Protein AF-A0A835HNG2-F1 (afdb_monomer_lite)

Foldseek 3Di:
DAAACQCVVVVVVVVAQPPHDGDDDDPDDPVSNVRHHNHHPPCVVVDDCVVVVVVVVVVVVCCVPPPVNPDD

pLDDT: mean 74.27, std 12.92, range [42.78, 92.06]

Secondary structure (DSSP, 8-state):
-----HHHHHHHHTTS-SSS------SS-HHHHTTS-SSPPPGGGGS--HHHHHHHHHHHHHHHT-TTSS--

Sequence (72 aa):
MHGYLSLRLSKRKRRTGWTCDGHIYRLVSQSFFNKLNDHDPPSILRLSLRQQVLMICCAESKAINDPKGIWH

Structure (mmCIF, N/CA/C/O backbone):
data_AF-A0A835HNG2-F1
#
_entry.id   AF-A0A835HNG2-F1
#
loop_
_atom_site.group_PDB
_atom_site.id
_atom_site.type_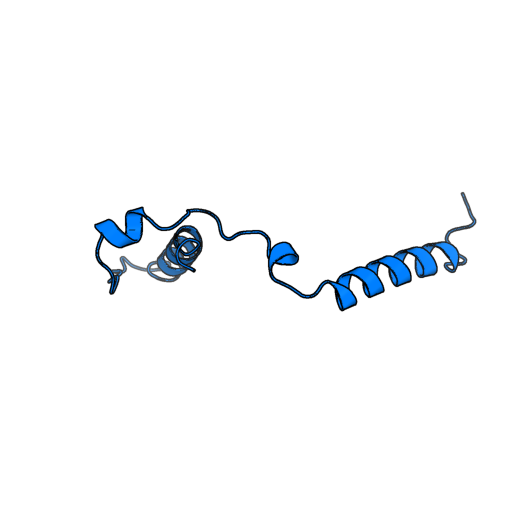symbol
_atom_site.label_atom_id
_atom_site.label_alt_id
_atom_site.label_comp_id
_atom_site.label_asym_id
_atom_site.label_entity_id
_atom_site.label_seq_id
_atom_site.pdbx_PDB_ins_code
_atom_site.Cartn_x
_atom_site.Cartn_y
_atom_site.Cartn_z
_atom_site.occupancy
_atom_site.B_iso_or_equiv
_atom_site.auth_seq_id
_atom_site.auth_comp_id
_atom_site.auth_asym_id
_atom_site.auth_atom_id
_atom_site.pdbx_PDB_model_num
ATOM 1 N N . MET A 1 1 ? 2.441 2.171 13.874 1.00 44.75 1 MET A N 1
ATOM 2 C CA . MET A 1 1 ? 1.588 1.477 12.876 1.00 44.75 1 MET A CA 1
ATOM 3 C C . MET A 1 1 ? 0.112 1.879 13.014 1.00 44.75 1 MET A C 1
ATOM 5 O O . MET A 1 1 ? -0.776 1.041 12.959 1.00 44.75 1 MET A O 1
ATOM 9 N N . HIS A 1 2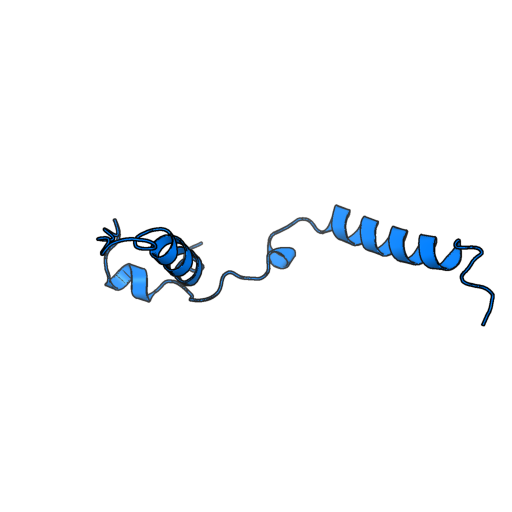 ? -0.184 3.168 13.177 1.00 42.78 2 HIS A N 1
ATOM 10 C CA . HIS A 1 2 ? -1.552 3.686 13.230 1.00 42.78 2 HIS A CA 1
ATOM 11 C C . HIS A 1 2 ? -1.584 4.914 12.342 1.00 42.78 2 HIS A C 1
ATOM 13 O O . HIS A 1 2 ? -0.907 5.881 12.664 1.00 42.78 2 HIS A O 1
ATOM 19 N N . GLY A 1 3 ? -2.310 4.878 11.226 1.00 50.78 3 GLY A N 1
ATOM 20 C CA . GLY A 1 3 ? -2.518 6.127 10.501 1.00 50.78 3 GLY A CA 1
ATOM 21 C C . GLY A 1 3 ? -2.840 6.067 9.024 1.00 50.78 3 GLY A C 1
ATOM 22 O O . GLY A 1 3 ? -2.368 6.957 8.358 1.00 50.78 3 GLY A O 1
ATOM 23 N N . TYR A 1 4 ? -3.610 5.116 8.479 1.00 54.97 4 TYR A N 1
ATOM 24 C CA . TYR A 1 4 ? -3.888 5.120 7.023 1.00 54.97 4 TYR A CA 1
ATOM 25 C C . TYR A 1 4 ? -5.345 4.791 6.624 1.00 54.97 4 TYR A C 1
ATOM 27 O O . TYR A 1 4 ? -5.640 4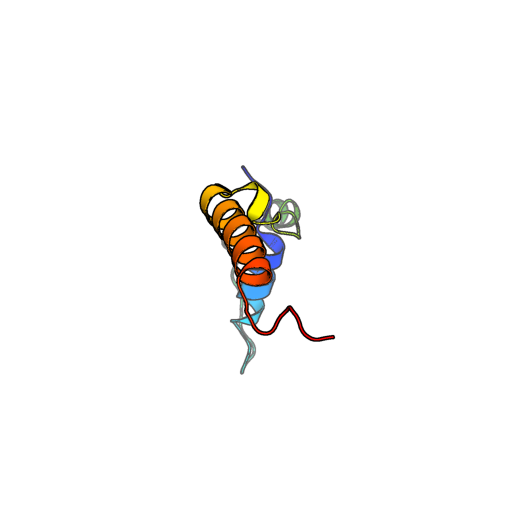.490 5.476 1.00 54.97 4 TYR A O 1
ATOM 35 N N . LEU A 1 5 ? -6.300 4.786 7.561 1.00 59.34 5 LEU A N 1
ATOM 36 C CA . LEU A 1 5 ? -7.612 4.152 7.328 1.00 59.34 5 LEU A CA 1
ATOM 37 C C . LEU A 1 5 ? -8.756 5.090 6.887 1.00 59.34 5 LEU A C 1
ATOM 39 O O . LEU A 1 5 ? -9.817 4.565 6.543 1.00 59.34 5 LEU A O 1
ATOM 43 N N . SER A 1 6 ? -8.604 6.420 6.874 1.00 61.97 6 SER A N 1
ATOM 44 C CA . SER A 1 6 ? -9.756 7.339 6.731 1.00 61.97 6 SER A CA 1
ATOM 45 C C . SER A 1 6 ? -10.419 7.294 5.335 1.00 61.97 6 SER A C 1
ATOM 47 O O . SER A 1 6 ? -11.620 7.004 5.245 1.00 61.97 6 SER A O 1
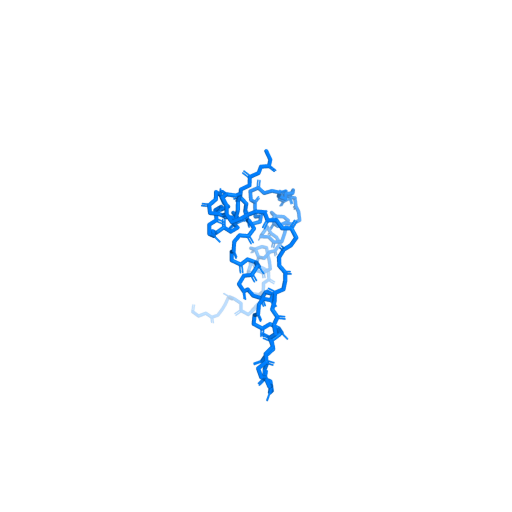ATOM 49 N N . LEU A 1 7 ? -9.681 7.399 4.218 1.00 62.03 7 LEU A N 1
ATOM 50 C CA . LEU A 1 7 ? -10.274 7.261 2.868 1.00 62.03 7 LEU A CA 1
ATOM 51 C C . LEU A 1 7 ? -10.886 5.884 2.608 1.00 62.03 7 LEU A C 1
ATOM 53 O O . LEU A 1 7 ? -11.933 5.759 1.963 1.00 62.03 7 LEU A O 1
ATOM 57 N N . ARG A 1 8 ? -10.262 4.826 3.130 1.00 67.50 8 ARG A N 1
ATOM 58 C CA . ARG A 1 8 ? -10.784 3.462 3.004 1.00 67.50 8 ARG A CA 1
ATOM 59 C C . ARG A 1 8 ? -12.129 3.324 3.716 1.00 67.50 8 ARG A C 1
ATOM 61 O O . ARG A 1 8 ? -13.024 2.649 3.212 1.00 67.50 8 ARG A O 1
ATOM 68 N N . LEU A 1 9 ? -12.297 3.990 4.856 1.00 72.19 9 LEU A N 1
ATOM 69 C CA . LEU A 1 9 ? -13.559 4.039 5.594 1.00 72.19 9 LEU A CA 1
ATOM 70 C C . LEU A 1 9 ? -14.628 4.850 4.848 1.00 72.19 9 LEU A C 1
ATOM 72 O O . LEU A 1 9 ? -15.783 4.431 4.834 1.00 72.19 9 LEU A O 1
ATOM 76 N N . SER A 1 10 ? -14.256 5.930 4.154 1.00 75.94 10 SER A N 1
ATOM 77 C CA . SER A 1 10 ? -15.170 6.664 3.262 1.00 75.94 10 SER A CA 1
ATOM 78 C C . SER A 1 10 ? -15.664 5.797 2.090 1.00 75.94 10 SER A C 1
ATOM 80 O O . SER A 1 10 ? -16.866 5.731 1.822 1.00 75.94 10 SER A O 1
ATOM 82 N N . LYS A 1 11 ? -14.777 5.020 1.450 1.00 77.31 11 LYS A N 1
ATOM 83 C CA . LYS A 1 11 ? -15.178 4.055 0.407 1.00 77.31 11 LYS A CA 1
ATOM 84 C C . LYS A 1 11 ? -16.068 2.930 0.943 1.00 77.31 11 LYS A C 1
ATOM 86 O O . LYS A 1 11 ? -16.976 2.502 0.240 1.00 77.31 11 LYS A O 1
ATOM 91 N N . ARG A 1 12 ? -15.841 2.463 2.178 1.00 73.12 12 ARG A N 1
ATOM 92 C CA . ARG A 1 12 ? -16.728 1.493 2.850 1.00 73.12 12 ARG A CA 1
ATOM 93 C C . ARG A 1 12 ? -18.096 2.096 3.158 1.00 73.12 12 ARG A C 1
ATOM 95 O O . ARG A 1 12 ? -19.087 1.425 2.920 1.00 73.12 12 ARG A O 1
ATOM 102 N N . LYS A 1 13 ? -18.154 3.363 3.591 1.00 76.81 13 LYS A N 1
ATOM 103 C CA . LYS A 1 13 ? -19.410 4.112 3.751 1.00 76.81 13 LYS A CA 1
ATOM 104 C C . LYS A 1 13 ? -20.196 4.146 2.446 1.00 76.81 13 LYS A C 1
ATOM 106 O O . LYS A 1 13 ? -21.369 3.836 2.464 1.00 76.81 13 LYS A O 1
ATOM 111 N N . ARG A 1 14 ? -19.546 4.433 1.317 1.00 71.75 14 ARG A N 1
ATOM 112 C CA . ARG A 1 14 ? -20.206 4.455 -0.001 1.00 71.75 14 ARG A CA 1
ATOM 113 C C . ARG A 1 14 ? -20.706 3.094 -0.503 1.00 71.75 14 ARG A C 1
ATOM 115 O O . ARG A 1 14 ? -21.435 3.064 -1.485 1.00 71.75 14 ARG A O 1
ATOM 122 N N . ARG A 1 15 ? -20.330 1.979 0.138 1.00 73.62 15 ARG A N 1
ATOM 123 C CA . ARG A 1 15 ? -20.928 0.660 -0.143 1.00 73.62 15 ARG A CA 1
ATOM 124 C C . ARG A 1 15 ? -22.276 0.470 0.550 1.00 73.62 15 ARG A C 1
ATOM 126 O O . ARG A 1 15 ? -23.055 -0.367 0.114 1.00 73.62 15 ARG A O 1
ATOM 133 N N . THR A 1 16 ? -22.549 1.243 1.596 1.00 68.44 16 THR A N 1
ATOM 134 C CA . THR A 1 16 ? -23.818 1.243 2.320 1.00 68.44 16 THR A CA 1
ATOM 135 C C . THR A 1 16 ? -24.610 2.481 1.901 1.00 68.44 16 THR A C 1
ATOM 137 O O . THR A 1 16 ? -24.120 3.599 2.018 1.00 68.44 16 THR A O 1
ATOM 140 N N . GLY A 1 17 ? -25.830 2.297 1.402 1.00 67.12 17 GLY A N 1
ATOM 141 C CA . GLY A 1 17 ? -26.702 3.409 1.012 1.00 67.12 17 GLY A CA 1
ATOM 142 C C . GLY A 1 17 ? -26.685 3.790 -0.471 1.00 67.12 17 GLY A C 1
ATOM 143 O O . GLY A 1 17 ? -26.932 4.940 -0.812 1.00 67.12 17 GLY A O 1
ATOM 144 N N . TRP A 1 18 ? -26.384 2.833 -1.358 1.00 62.59 18 TRP A N 1
ATOM 145 C CA . TRP A 1 18 ? -26.537 3.022 -2.808 1.00 62.59 18 TRP A CA 1
ATOM 146 C C . TRP A 1 18 ? -28.014 3.160 -3.216 1.00 62.59 18 TRP A C 1
ATOM 148 O O . TRP A 1 18 ? -28.325 3.882 -4.157 1.00 62.59 18 TRP A O 1
ATOM 158 N N . THR A 1 19 ? -28.917 2.460 -2.522 1.00 63.28 19 THR A N 1
ATOM 159 C CA . THR A 1 19 ? -30.336 2.337 -2.902 1.00 63.28 19 THR A CA 1
ATOM 160 C C . THR A 1 19 ? -31.328 2.892 -1.877 1.00 63.28 19 THR A C 1
ATOM 162 O O . THR A 1 19 ? -32.384 3.358 -2.284 1.00 63.28 19 THR A O 1
ATOM 165 N N . CYS A 1 20 ? -31.006 2.882 -0.581 1.00 65.06 20 CYS A N 1
ATOM 166 C CA . CYS A 1 20 ? -31.853 3.403 0.503 1.00 65.06 20 CYS A CA 1
ATOM 167 C C . CYS A 1 20 ? -30.978 4.055 1.582 1.00 65.06 20 CYS A C 1
ATOM 169 O O . CYS A 1 20 ? -29.783 3.764 1.645 1.00 65.06 20 CYS A O 1
ATOM 171 N N . ASP A 1 21 ? -31.551 4.863 2.474 1.00 75.62 21 ASP A N 1
ATOM 172 C CA . ASP A 1 21 ? -30.806 5.404 3.615 1.00 75.62 21 ASP A CA 1
ATOM 173 C C . ASP A 1 21 ? -30.242 4.274 4.490 1.00 75.62 21 ASP A C 1
ATOM 175 O O . ASP A 1 21 ? -30.964 3.420 5.005 1.00 75.62 21 ASP A O 1
ATOM 179 N N . GLY A 1 22 ? -28.914 4.239 4.613 1.00 75.12 22 GLY A N 1
ATOM 180 C CA . GLY A 1 22 ? -28.182 3.211 5.346 1.00 75.12 22 GLY A CA 1
ATOM 181 C C . GLY A 1 22 ? -27.479 3.785 6.570 1.00 75.12 22 GLY A C 1
ATOM 182 O O . GLY A 1 22 ? -26.746 4.772 6.474 1.00 75.12 22 GLY A O 1
ATOM 183 N N . HIS A 1 23 ? -27.635 3.134 7.721 1.00 79.75 23 HIS A N 1
ATOM 184 C CA . HIS A 1 23 ? -26.869 3.471 8.919 1.00 79.75 23 HIS A CA 1
ATOM 185 C C . HIS A 1 23 ? -25.491 2.804 8.904 1.00 79.75 23 HIS A C 1
ATOM 187 O O . HIS A 1 23 ? -25.329 1.653 8.497 1.00 79.75 23 HIS A O 1
ATOM 193 N N . ILE A 1 24 ? -24.476 3.538 9.365 1.00 80.88 24 ILE A N 1
ATOM 194 C CA . ILE A 1 24 ? -23.096 3.054 9.448 1.00 80.88 24 ILE A CA 1
ATOM 195 C C . ILE A 1 24 ? -22.640 3.153 10.890 1.00 80.88 24 ILE A C 1
ATOM 197 O O . ILE A 1 24 ? -22.404 4.244 11.407 1.00 80.88 24 ILE A O 1
ATOM 201 N N . TYR A 1 25 ? -22.447 1.995 11.503 1.00 82.75 25 TYR A N 1
ATOM 202 C CA . TYR A 1 25 ? -21.908 1.886 12.847 1.00 82.75 25 TYR A CA 1
ATOM 203 C C . TYR A 1 25 ? -20.397 1.675 12.767 1.00 82.75 25 TYR A C 1
ATOM 205 O O . TYR A 1 25 ? -19.908 0.745 12.123 1.00 82.75 25 TYR A O 1
ATOM 213 N N . ARG A 1 26 ? -19.634 2.576 13.392 1.00 83.62 26 ARG A N 1
ATOM 214 C CA . ARG A 1 26 ? -18.174 2.477 13.494 1.00 83.62 26 ARG A CA 1
ATOM 215 C C . ARG A 1 26 ? -17.820 1.949 14.878 1.00 83.62 26 ARG A C 1
ATOM 217 O O . ARG A 1 26 ? -18.172 2.570 15.871 1.00 83.62 26 ARG A O 1
ATOM 224 N N . LEU A 1 27 ? -17.082 0.844 14.941 1.00 88.56 27 LEU A N 1
ATOM 225 C CA . LEU A 1 27 ? -16.663 0.193 16.195 1.00 88.56 27 LEU A CA 1
ATOM 226 C C . LEU A 1 27 ? -15.462 0.889 16.866 1.00 88.56 27 LEU A C 1
ATOM 228 O O . LEU A 1 27 ? -14.616 0.248 17.478 1.00 88.56 27 LEU A O 1
ATOM 232 N N . VAL A 1 28 ? -15.326 2.199 16.678 1.00 85.44 28 VAL A N 1
ATOM 233 C CA . VAL A 1 28 ? -14.158 2.978 17.087 1.00 85.44 28 VAL A CA 1
ATOM 234 C C . VAL A 1 28 ? -14.597 4.370 17.516 1.00 85.44 28 VAL A C 1
ATOM 236 O O . VAL A 1 28 ? -15.500 4.947 16.909 1.00 85.44 28 VAL A O 1
ATOM 239 N N . SER A 1 29 ? -13.962 4.914 18.558 1.00 85.69 29 SER A N 1
ATOM 240 C CA . SER A 1 29 ? -14.297 6.244 19.064 1.00 85.69 29 SER A CA 1
ATOM 241 C C . SER A 1 29 ? -14.046 7.326 18.010 1.00 85.69 29 SER A C 1
ATOM 243 O O . SER A 1 29 ? -13.128 7.240 17.188 1.00 85.69 29 SER A O 1
ATOM 245 N N . GLN A 1 30 ? -14.846 8.390 18.056 1.00 81.00 30 GLN A N 1
ATOM 246 C CA . GLN A 1 30 ? -14.702 9.522 17.139 1.00 81.00 30 GLN A CA 1
ATOM 247 C C . GLN A 1 30 ? -13.333 10.207 17.281 1.00 81.00 30 GLN A C 1
ATOM 249 O O . GLN A 1 30 ? -12.721 10.582 16.282 1.00 81.00 30 GLN A O 1
ATOM 254 N N . SER A 1 31 ? -12.805 10.292 18.507 1.00 85.44 31 SER A N 1
ATOM 255 C CA . SER A 1 31 ? -11.480 10.856 18.786 1.00 85.44 31 SER A CA 1
ATOM 256 C C . SER A 1 31 ? -10.339 10.038 18.181 1.00 85.44 31 SER A C 1
ATOM 258 O O . SER A 1 31 ? -9.335 10.611 17.764 1.00 85.44 31 SER A O 1
ATOM 260 N N . PHE A 1 32 ? -10.480 8.712 18.096 1.00 85.31 32 PHE A N 1
ATOM 261 C CA . PHE A 1 32 ? -9.521 7.865 17.392 1.00 85.31 32 PHE A CA 1
ATOM 262 C C . PHE A 1 32 ? -9.681 7.991 15.876 1.00 85.31 32 PHE A C 1
ATOM 264 O O . PHE A 1 32 ? -8.687 8.057 15.157 1.00 85.31 32 PHE A O 1
ATOM 271 N N . PHE A 1 33 ? -10.920 8.064 15.382 1.00 80.56 33 PHE A N 1
ATOM 272 C CA . PHE A 1 33 ? -11.187 8.214 13.953 1.00 80.56 33 PHE A CA 1
ATOM 273 C C . PHE A 1 33 ? -10.543 9.483 13.374 1.00 80.56 33 PHE A C 1
ATOM 275 O O . PHE A 1 33 ? -9.909 9.409 12.327 1.00 80.56 33 PHE A O 1
ATOM 282 N N . ASN A 1 34 ? -10.625 10.610 14.085 1.00 79.44 34 ASN A N 1
ATOM 283 C CA . ASN A 1 34 ? -10.047 11.886 13.646 1.00 79.44 34 ASN A CA 1
ATOM 284 C C . ASN A 1 34 ? -8.506 11.894 13.597 1.00 79.44 34 ASN A C 1
ATOM 286 O O . ASN A 1 34 ? -7.921 12.807 13.028 1.00 79.44 34 ASN A O 1
ATOM 290 N N . LYS A 1 35 ? -7.839 10.895 14.190 1.00 81.94 35 LYS A N 1
ATOM 291 C CA . LYS A 1 35 ? -6.374 10.740 14.148 1.00 81.94 35 LYS A CA 1
ATOM 292 C C . LYS A 1 35 ? -5.901 9.884 12.970 1.00 81.94 35 LYS A C 1
ATOM 294 O O . LYS A 1 35 ? -4.700 9.683 12.798 1.00 81.94 35 LYS A O 1
ATOM 299 N N . LEU A 1 36 ? -6.819 9.314 12.189 1.00 78.94 36 LEU A N 1
ATOM 300 C CA . LEU A 1 36 ? -6.476 8.521 11.013 1.00 78.94 36 LEU A CA 1
ATOM 301 C C . LEU A 1 36 ? -6.106 9.453 9.861 1.00 78.94 36 LEU A C 1
ATOM 303 O O . LEU A 1 36 ? -6.886 10.335 9.525 1.00 78.94 36 LEU A O 1
ATOM 307 N N . ASN A 1 37 ? -4.962 9.212 9.216 1.00 74.94 37 ASN A N 1
ATOM 308 C CA . ASN A 1 37 ? -4.615 9.943 8.001 1.00 74.94 37 ASN A CA 1
ATOM 309 C C . ASN A 1 37 ? -5.667 9.694 6.921 1.00 74.94 37 ASN A C 1
ATOM 311 O O . ASN A 1 37 ? -6.117 8.551 6.734 1.00 74.94 37 ASN A O 1
ATOM 315 N N . ASP A 1 38 ? -5.996 10.755 6.194 1.00 75.81 38 ASP A N 1
ATOM 316 C CA . ASP A 1 38 ? -6.937 10.703 5.087 1.00 75.81 38 ASP A CA 1
ATOM 317 C C . ASP A 1 38 ? -6.423 9.798 3.981 1.00 75.81 38 ASP A C 1
ATOM 319 O O . ASP A 1 38 ? -7.163 8.927 3.530 1.00 75.81 38 ASP A O 1
ATOM 323 N N . HIS A 1 39 ? -5.140 9.887 3.636 1.00 79.06 39 HIS A N 1
ATOM 324 C CA . HIS A 1 39 ? -4.570 9.141 2.520 1.00 79.06 39 HIS A CA 1
ATOM 325 C C . HIS A 1 39 ? -3.785 7.895 2.958 1.00 79.06 39 HIS A C 1
ATOM 327 O O . HIS A 1 39 ? -2.897 7.943 3.814 1.00 79.06 39 HIS A O 1
ATOM 333 N N . ASP A 1 40 ? -4.099 6.767 2.312 1.00 80.69 40 ASP A N 1
ATOM 334 C CA . ASP A 1 40 ? -3.240 5.582 2.311 1.00 80.69 40 ASP A CA 1
ATOM 335 C C . ASP A 1 40 ? -1.923 5.940 1.573 1.00 80.69 40 ASP A C 1
ATOM 337 O O . ASP A 1 40 ? -1.978 6.548 0.500 1.00 80.69 40 ASP A O 1
ATOM 341 N N . PRO A 1 41 ? -0.739 5.578 2.099 1.00 82.19 41 PRO A N 1
ATOM 342 C CA . PRO A 1 41 ? 0.537 5.832 1.454 1.00 82.19 41 PRO A CA 1
ATOM 343 C C . PRO A 1 41 ? 0.632 4.971 0.196 1.00 82.19 41 PRO A C 1
ATOM 345 O O . PR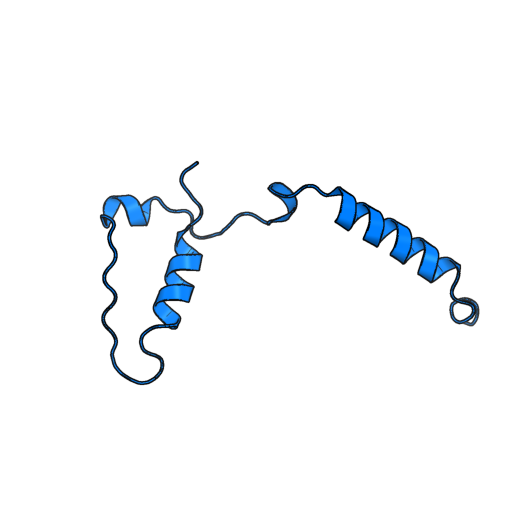O A 1 41 ? 0.044 3.880 0.148 1.00 82.19 41 PRO A O 1
ATOM 348 N N . PRO A 1 42 ? 1.388 5.419 -0.815 1.00 85.38 42 PRO A N 1
ATOM 349 C CA . PRO A 1 42 ? 1.522 4.667 -2.049 1.00 85.38 42 PRO A CA 1
ATOM 350 C C . PRO A 1 42 ? 2.081 3.272 -1.754 1.00 85.38 42 PRO A C 1
ATOM 352 O O . PRO A 1 42 ? 3.030 3.099 -0.986 1.00 85.38 42 PRO A O 1
ATOM 355 N N . SER A 1 43 ? 1.468 2.259 -2.368 1.00 85.31 43 SER A N 1
ATOM 356 C CA . SER A 1 43 ? 1.771 0.848 -2.106 1.00 85.31 43 SER A CA 1
ATOM 357 C C . SER A 1 43 ? 3.226 0.492 -2.402 1.00 85.31 43 SER A C 1
ATOM 359 O O . SER A 1 43 ? 3.777 -0.385 -1.745 1.00 85.31 43 SER A O 1
ATOM 361 N N . ILE A 1 44 ? 3.867 1.210 -3.327 1.00 88.69 44 ILE A N 1
ATOM 362 C CA . ILE A 1 44 ? 5.281 1.049 -3.679 1.00 88.69 44 ILE A CA 1
ATOM 363 C C . ILE A 1 44 ? 6.214 1.175 -2.464 1.00 88.69 44 ILE A C 1
ATOM 365 O O . ILE A 1 44 ? 7.184 0.440 -2.360 1.00 88.69 44 ILE A O 1
ATOM 369 N N . LEU A 1 45 ? 5.873 2.014 -1.480 1.00 86.81 45 LEU A N 1
ATOM 370 C CA . LEU A 1 45 ? 6.691 2.207 -0.276 1.00 86.81 45 LEU A CA 1
ATOM 371 C C . LEU A 1 45 ? 6.578 1.052 0.730 1.00 86.81 45 LEU A C 1
ATOM 373 O O . LEU A 1 45 ? 7.314 1.010 1.710 1.00 86.81 45 LEU A O 1
ATOM 377 N N . ARG A 1 46 ? 5.622 0.138 0.533 1.00 87.25 46 ARG A N 1
ATOM 378 C CA . ARG A 1 46 ? 5.321 -0.969 1.456 1.00 87.25 46 ARG A CA 1
ATOM 379 C C . ARG A 1 46 ? 5.549 -2.347 0.839 1.00 87.25 46 ARG A C 1
ATOM 381 O O . ARG A 1 46 ? 5.391 -3.346 1.536 1.00 87.25 46 ARG A O 1
ATOM 388 N N . LEU A 1 47 ? 5.858 -2.410 -0.455 1.00 87.75 47 LEU A N 1
ATOM 389 C CA . LEU A 1 47 ? 5.981 -3.648 -1.219 1.00 87.75 47 LEU A CA 1
ATOM 390 C C . LEU A 1 47 ? 7.439 -3.916 -1.593 1.00 87.75 47 LEU A C 1
ATOM 392 O O . LEU A 1 47 ? 8.229 -2.997 -1.783 1.00 87.75 47 LEU A O 1
ATOM 396 N N . SER A 1 48 ? 7.780 -5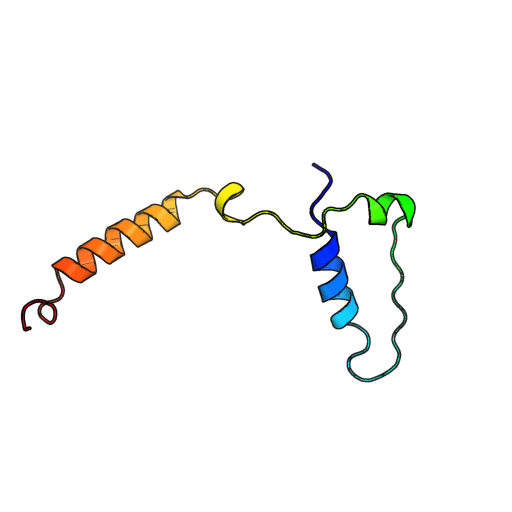.194 -1.768 1.00 90.12 48 SER A N 1
ATOM 397 C CA . SER A 1 48 ? 9.022 -5.555 -2.448 1.00 90.12 48 SER A CA 1
ATOM 398 C C . SER A 1 48 ? 8.928 -5.160 -3.923 1.00 90.12 48 SER A C 1
ATOM 400 O O . SER A 1 48 ? 7.990 -5.556 -4.617 1.00 90.12 48 SER A O 1
ATOM 402 N N . LEU A 1 49 ? 9.912 -4.404 -4.411 1.00 91.38 49 LEU A N 1
ATOM 403 C CA . LEU A 1 49 ? 9.912 -3.867 -5.775 1.00 91.38 49 LEU A CA 1
ATOM 404 C C . LEU A 1 49 ? 10.443 -4.846 -6.827 1.00 91.38 49 LEU A C 1
ATOM 406 O O . LEU A 1 49 ? 10.399 -4.532 -8.009 1.00 91.38 49 LEU A O 1
ATOM 410 N N . ARG A 1 50 ? 10.917 -6.037 -6.437 1.00 92.06 50 ARG A N 1
ATOM 411 C CA . ARG A 1 50 ? 11.616 -6.976 -7.339 1.00 92.06 50 ARG A CA 1
ATOM 412 C C . ARG A 1 50 ? 10.836 -7.267 -8.624 1.00 92.06 50 ARG A C 1
ATOM 414 O O . ARG A 1 50 ? 11.398 -7.176 -9.708 1.00 92.06 50 ARG A O 1
ATOM 421 N N . GLN A 1 51 ? 9.538 -7.556 -8.509 1.00 89.31 51 GLN A N 1
ATOM 422 C CA . GLN A 1 51 ? 8.685 -7.830 -9.670 1.00 89.31 51 GLN A CA 1
ATOM 423 C C . GLN A 1 51 ? 8.465 -6.584 -10.538 1.00 89.31 51 GLN A C 1
ATOM 425 O O . GLN A 1 51 ? 8.438 -6.680 -11.759 1.00 89.31 51 GLN A O 1
ATOM 430 N N . GLN A 1 52 ? 8.302 -5.416 -9.913 1.00 90.81 52 GLN A N 1
ATOM 431 C CA . GLN A 1 52 ? 8.052 -4.151 -10.610 1.00 90.81 52 GLN A CA 1
ATOM 432 C C . GLN A 1 52 ? 9.294 -3.717 -11.391 1.00 90.81 52 GLN A C 1
ATOM 434 O O . GLN A 1 52 ? 9.184 -3.364 -12.559 1.00 90.81 52 GLN A O 1
ATOM 439 N N . VAL A 1 53 ? 10.473 -3.847 -10.778 1.00 91.25 53 VAL A N 1
ATOM 440 C CA . VAL A 1 53 ? 11.769 -3.613 -11.422 1.00 91.25 53 VAL A CA 1
ATOM 441 C C . VAL A 1 53 ? 11.967 -4.574 -12.592 1.00 91.25 53 VAL A C 1
ATOM 443 O O . VAL A 1 53 ? 12.265 -4.124 -13.691 1.00 91.25 53 VAL A O 1
ATOM 446 N N . LEU A 1 54 ? 11.715 -5.875 -12.400 1.00 90.19 54 LEU A N 1
ATOM 447 C CA . LEU A 1 54 ? 11.801 -6.856 -13.486 1.00 90.19 54 LEU A CA 1
ATOM 448 C C . LEU A 1 54 ? 10.883 -6.489 -14.663 1.00 90.19 54 LEU A C 1
ATOM 450 O O . LEU A 1 54 ? 11.320 -6.530 -15.809 1.00 90.19 54 LEU A O 1
ATOM 454 N N . MET A 1 55 ? 9.631 -6.098 -14.395 1.00 89.31 55 MET A N 1
ATOM 455 C CA . MET A 1 55 ? 8.698 -5.691 -15.452 1.00 89.31 55 MET A CA 1
ATOM 456 C C . MET A 1 55 ? 9.187 -4.465 -16.226 1.00 89.31 55 MET A C 1
ATOM 458 O O . MET A 1 55 ? 9.029 -4.439 -17.443 1.00 89.31 55 MET A O 1
ATOM 462 N N . ILE A 1 56 ? 9.787 -3.484 -15.545 1.00 88.69 56 ILE A N 1
ATOM 463 C CA . ILE A 1 56 ? 10.358 -2.294 -16.189 1.00 88.69 56 ILE A CA 1
ATOM 464 C C . ILE A 1 56 ? 11.516 -2.700 -17.105 1.00 88.69 56 ILE A C 1
ATOM 466 O O . ILE A 1 56 ? 11.477 -2.396 -18.295 1.00 88.69 56 ILE A O 1
ATOM 470 N N . CYS A 1 57 ? 12.479 -3.477 -16.599 1.00 87.06 57 CYS A N 1
ATOM 471 C CA . CYS A 1 57 ? 13.616 -3.941 -17.398 1.00 87.06 57 CYS A CA 1
ATOM 472 C C . CYS A 1 57 ? 13.166 -4.760 -18.624 1.00 87.06 57 CYS A C 1
ATOM 474 O O . CYS A 1 57 ? 13.704 -4.617 -19.722 1.00 87.06 57 CYS A O 1
ATOM 476 N N . CYS A 1 58 ? 12.147 -5.610 -18.466 1.00 83.75 58 CYS A N 1
ATOM 477 C CA . CYS A 1 58 ? 11.594 -6.382 -19.576 1.00 83.75 58 CYS A CA 1
ATOM 478 C C . CYS A 1 58 ? 10.802 -5.521 -20.574 1.00 83.75 58 CYS A C 1
ATOM 480 O O . CYS A 1 58 ? 10.758 -5.866 -21.754 1.00 83.75 58 CYS A O 1
ATOM 482 N N . ALA A 1 59 ? 10.162 -4.435 -20.135 1.00 80.94 59 ALA A N 1
ATOM 483 C CA . ALA A 1 59 ? 9.452 -3.516 -21.022 1.00 80.94 59 ALA A CA 1
ATOM 484 C C . ALA A 1 59 ? 10.425 -2.740 -21.924 1.00 80.94 59 ALA A C 1
ATOM 486 O O . ALA A 1 59 ? 10.187 -2.649 -23.127 1.00 80.94 59 ALA A O 1
ATOM 487 N N . GLU A 1 60 ? 11.549 -2.270 -21.376 1.00 64.94 60 GLU A N 1
ATOM 488 C CA . GLU A 1 60 ? 12.613 -1.609 -22.148 1.00 64.94 60 GLU A CA 1
ATOM 489 C C . GLU A 1 60 ? 13.240 -2.560 -23.177 1.00 64.94 60 GLU A C 1
ATOM 491 O O . GLU A 1 60 ? 13.393 -2.210 -24.346 1.00 64.94 60 GLU A O 1
ATOM 496 N N . SER A 1 61 ? 13.516 -3.807 -22.784 1.00 62.19 61 SER A N 1
ATOM 497 C CA . SER A 1 61 ? 14.036 -4.825 -23.706 1.00 62.19 61 SER A CA 1
ATOM 498 C C . SER A 1 61 ? 13.050 -5.173 -24.829 1.00 62.19 61 SER A C 1
ATOM 500 O O . SER A 1 61 ? 13.467 -5.367 -25.971 1.00 62.19 61 SER A O 1
ATOM 502 N N . LYS A 1 62 ? 11.740 -5.213 -24.544 1.00 58.06 62 LYS A N 1
ATOM 503 C CA . LYS A 1 62 ? 10.709 -5.444 -25.569 1.00 58.06 62 LYS A CA 1
ATOM 504 C C . LYS A 1 62 ? 10.616 -4.303 -26.576 1.00 58.06 62 LYS A C 1
ATOM 506 O O . LYS A 1 62 ? 10.422 -4.592 -27.746 1.00 58.06 62 LYS A O 1
ATOM 511 N N . ALA A 1 63 ? 10.780 -3.050 -26.149 1.00 59.28 63 ALA A N 1
ATOM 512 C CA . ALA A 1 63 ? 10.805 -1.907 -27.063 1.00 59.28 63 ALA A CA 1
ATOM 513 C C . ALA A 1 63 ? 12.015 -1.948 -28.016 1.00 59.28 63 ALA A C 1
ATOM 515 O O . ALA A 1 63 ? 11.879 -1.614 -29.187 1.00 59.28 63 ALA A O 1
ATOM 516 N N . ILE A 1 64 ? 13.176 -2.407 -27.536 1.00 59.97 64 ILE A N 1
ATOM 517 C CA . ILE A 1 64 ? 14.397 -2.551 -28.350 1.00 59.97 64 ILE A CA 1
ATOM 518 C C . ILE A 1 64 ? 14.289 -3.730 -29.332 1.00 59.97 64 ILE A C 1
ATOM 520 O O . ILE A 1 64 ? 14.833 -3.675 -30.430 1.00 59.97 64 ILE A O 1
ATOM 524 N N . ASN A 1 65 ? 13.596 -4.800 -28.939 1.00 59.97 65 ASN A N 1
ATOM 525 C CA . ASN A 1 65 ? 13.476 -6.028 -29.726 1.00 59.97 65 ASN A CA 1
ATOM 526 C C . ASN A 1 65 ? 12.190 -6.101 -30.574 1.00 59.97 65 ASN A C 1
ATOM 528 O O . ASN A 1 65 ? 11.907 -7.147 -31.155 1.00 59.97 65 ASN A O 1
ATOM 532 N N . ASP A 1 66 ? 11.379 -5.039 -30.628 1.00 60.66 66 ASP A N 1
ATOM 533 C CA . ASP A 1 66 ? 10.201 -5.006 -31.496 1.00 60.66 66 ASP A CA 1
ATOM 534 C C . ASP A 1 66 ? 10.631 -4.625 -32.926 1.00 60.66 66 ASP A C 1
ATOM 536 O O . ASP A 1 66 ? 11.022 -3.478 -33.163 1.00 60.66 66 ASP A O 1
ATOM 540 N N . PRO A 1 67 ? 10.547 -5.536 -33.918 1.00 62.34 67 PRO A N 1
ATOM 541 C CA . PRO A 1 67 ? 10.907 -5.229 -35.303 1.00 62.34 67 PRO A CA 1
ATOM 542 C C . PRO A 1 67 ? 10.002 -4.159 -35.942 1.00 62.34 67 PRO A C 1
ATOM 544 O O . PRO A 1 67 ? 10.294 -3.696 -37.043 1.00 62.34 67 PRO A O 1
ATOM 547 N N . LYS A 1 68 ? 8.912 -3.745 -35.277 1.00 65.50 68 LYS A N 1
ATOM 548 C CA . LYS A 1 68 ? 8.065 -2.617 -35.697 1.00 65.50 68 LYS A CA 1
ATOM 549 C C . LYS A 1 68 ? 8.552 -1.254 -35.186 1.00 65.50 68 LYS A C 1
ATOM 551 O O . LYS A 1 68 ? 8.039 -0.240 -35.643 1.00 65.50 68 LYS A O 1
ATOM 556 N N . GLY A 1 69 ? 9.524 -1.214 -34.270 1.00 57.91 69 GLY A N 1
ATOM 557 C CA . GLY A 1 69 ? 10.087 0.020 -33.699 1.00 57.91 69 GLY A CA 1
ATOM 558 C C . GLY A 1 69 ? 11.189 0.682 -34.538 1.00 57.91 69 GLY A C 1
ATOM 559 O O . GLY A 1 69 ? 11.666 1.752 -34.180 1.00 57.91 69 GLY A O 1
ATOM 560 N N . ILE A 1 70 ? 11.581 0.062 -35.654 1.00 58.50 70 ILE A N 1
ATOM 561 C CA . ILE A 1 70 ? 12.629 0.518 -36.584 1.00 58.50 70 ILE A CA 1
ATOM 562 C C . ILE A 1 70 ? 12.045 0.978 -37.926 1.00 58.50 70 ILE A C 1
ATOM 564 O O . ILE A 1 70 ? 12.633 0.722 -38.963 1.00 58.50 70 ILE A O 1
ATOM 568 N N . TRP A 1 71 ? 10.889 1.645 -37.935 1.00 51.00 71 TRP A N 1
ATOM 569 C CA . TRP A 1 71 ? 10.414 2.368 -39.123 1.00 51.00 71 TRP A CA 1
ATOM 570 C C . TRP A 1 71 ? 9.625 3.611 -38.708 1.00 51.00 71 TRP A C 1
ATOM 572 O O . TRP A 1 71 ? 8.396 3.584 -38.648 1.00 51.00 71 TRP A O 1
ATOM 582 N N . HIS A 1 72 ? 10.342 4.696 -38.416 1.00 46.91 72 HIS A N 1
ATOM 583 C CA . HIS A 1 72 ? 9.852 6.052 -38.645 1.00 46.91 72 HIS A CA 1
ATOM 584 C C . HIS A 1 72 ? 11.003 7.027 -38.873 1.00 46.91 72 HIS A C 1
ATOM 586 O O . HIS A 1 72 ? 12.061 6.840 -38.231 1.00 46.91 72 HIS A O 1
#

Organism: NCBI:txid261450

Radius of gyration: 21.77 Å; chains: 1; bounding box: 46×20×58 Å